Protein AF-A0AAC8QEY5-F1 (afdb_monomer_lite)

Foldseek 3Di:
DVVVVVCLVVLLCLLVVNDDPVSVVVLVVVCVPDVVSVVVSVVSNVVVVVVDDDDDDPVVVVVVVCVVVVVVVVVVVVVVVVVVVVVVVVVVVVVVVVVCVVCVVVVVVVPPDPDDDDDDDDDPPPDVVNVVVVVVVVVPDDVVCVVVVPDVVNVPPPPCVVPVVVVVVVVVVPPDPDD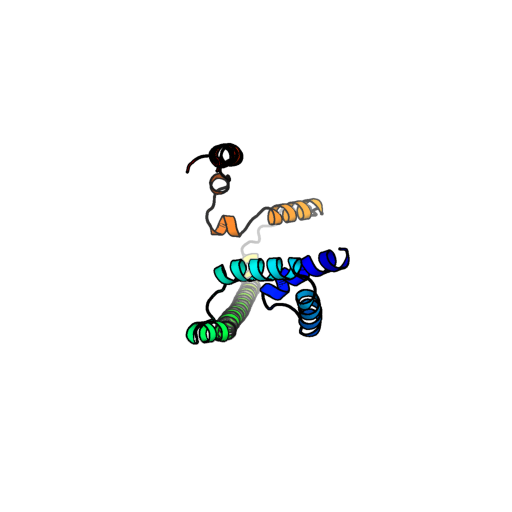DD

Secondary structure (DSSP, 8-state):
-HHHHHHHHHHHHHHTT-S-HHHHHHHHHHHHH-HHHHHHHHHHHHHHHHH-PPPPPHHHHHHHHHHHHHHHHHHHHHHHHHHHHHHHHHHHHHHHHHHHHHHHHHHHHH--PPPPPPPP-------HHHHHHHHHHHHH--HHHHHHT--GGGS-----TTTHHHHHHHHHHS-------

Structure (mmCIF, N/CA/C/O backbone):
data_AF-A0AAC8QEY5-F1
#
_entry.id   AF-A0AAC8QEY5-F1
#
loop_
_atom_site.group_PDB
_atom_site.id
_atom_site.type_symbol
_atom_site.label_atom_id
_atom_site.label_alt_id
_atom_site.label_comp_id
_atom_site.label_asym_id
_atom_site.label_entity_id
_atom_site.label_seq_id
_atom_site.pdbx_PDB_ins_code
_atom_site.Cartn_x
_atom_site.Cartn_y
_atom_site.Cartn_z
_atom_site.occupancy
_atom_site.B_iso_or_equiv
_atom_site.auth_seq_id
_atom_site.auth_comp_id
_atom_site.auth_asym_id
_atom_site.auth_atom_id
_atom_site.pdbx_PDB_model_num
ATOM 1 N N . MET A 1 1 ? -2.399 -1.288 37.165 1.00 58.66 1 MET A N 1
ATOM 2 C CA . MET A 1 1 ? -1.729 -0.052 36.709 1.00 58.66 1 MET A CA 1
ATOM 3 C C . MET A 1 1 ? -0.609 -0.374 35.730 1.00 58.66 1 MET A C 1
ATOM 5 O O . MET A 1 1 ? -0.828 -0.088 34.571 1.00 58.66 1 MET A O 1
ATOM 9 N N . ALA A 1 2 ? 0.486 -1.056 36.108 1.00 65.94 2 ALA A N 1
ATOM 10 C CA . ALA A 1 2 ? 1.535 -1.445 35.138 1.00 65.94 2 ALA A CA 1
ATOM 11 C C . ALA A 1 2 ? 0.989 -2.251 33.937 1.00 65.94 2 ALA A C 1
ATOM 13 O O . ALA A 1 2 ? 1.189 -1.871 32.796 1.00 65.94 2 ALA A O 1
ATOM 14 N N . ALA A 1 3 ? 0.149 -3.260 34.203 1.00 68.19 3 ALA A N 1
ATOM 15 C CA . ALA A 1 3 ? -0.496 -4.053 33.152 1.00 68.19 3 ALA A CA 1
ATOM 16 C C . ALA A 1 3 ? -1.476 -3.275 32.245 1.00 68.19 3 ALA A C 1
ATOM 18 O O . ALA A 1 3 ? -1.908 -3.819 31.240 1.00 68.19 3 ALA A O 1
ATOM 19 N N . CYS A 1 4 ? -1.885 -2.052 32.600 1.00 84.12 4 CYS A N 1
ATOM 20 C CA . CYS A 1 4 ? -2.701 -1.216 31.708 1.00 84.12 4 CYS A CA 1
ATOM 21 C C . CYS A 1 4 ? -1.813 -0.416 30.751 1.00 84.12 4 CYS A C 1
ATOM 23 O O . CYS A 1 4 ? -2.165 -0.258 29.593 1.00 84.12 4 CYS A O 1
ATOM 25 N N . GLN A 1 5 ? -0.638 0.008 31.220 1.00 81.25 5 GLN A N 1
ATOM 26 C CA . GLN A 1 5 ? 0.331 0.755 30.423 1.00 81.25 5 GLN A CA 1
ATOM 27 C C . GLN A 1 5 ? 0.915 -0.106 29.295 1.00 81.25 5 GLN A C 1
ATOM 29 O O . GLN A 1 5 ? 1.021 0.350 28.165 1.00 81.25 5 GLN A O 1
ATOM 34 N N . ASP A 1 6 ? 1.174 -1.388 29.570 1.00 81.69 6 ASP A N 1
ATOM 35 C CA . ASP A 1 6 ? 1.643 -2.342 28.554 1.00 81.69 6 ASP A CA 1
ATOM 36 C C . ASP A 1 6 ? 0.599 -2.617 27.448 1.00 81.69 6 ASP A C 1
ATOM 38 O O . ASP A 1 6 ? 0.945 -3.135 26.389 1.00 81.69 6 ASP A O 1
ATOM 42 N N . ASN A 1 7 ? -0.684 -2.310 27.687 1.00 86.56 7 ASN A N 1
ATOM 43 C CA . ASN A 1 7 ? -1.753 -2.537 26.714 1.00 86.56 7 ASN A CA 1
ATOM 44 C C . ASN A 1 7 ? -2.061 -1.306 25.856 1.00 86.56 7 ASN A C 1
ATOM 46 O O . ASN A 1 7 ? -2.682 -1.481 24.817 1.00 86.56 7 ASN A O 1
ATOM 50 N N . GLU A 1 8 ? -1.635 -0.100 26.233 1.00 84.31 8 GLU A N 1
ATOM 51 C CA . GLU A 1 8 ? -2.010 1.151 25.552 1.00 84.31 8 GLU A CA 1
ATOM 52 C C . GLU A 1 8 ? -1.676 1.128 24.048 1.00 84.31 8 GLU A C 1
ATOM 54 O O . GLU A 1 8 ? -2.535 1.404 23.210 1.00 84.31 8 GLU A O 1
ATOM 59 N N . GLU A 1 9 ? -0.469 0.677 23.690 1.00 88.69 9 GLU A N 1
ATOM 60 C CA . GLU A 1 9 ? -0.055 0.496 22.291 1.00 88.69 9 GLU A CA 1
ATOM 61 C C . GLU A 1 9 ? -0.911 -0.564 21.571 1.00 88.69 9 GLU A C 1
ATOM 63 O O . GLU A 1 9 ? -1.350 -0.375 20.431 1.00 88.69 9 GLU A O 1
ATOM 68 N N . LEU A 1 10 ? -1.222 -1.662 22.265 1.00 95.12 10 LEU A N 1
ATOM 69 C CA . LEU A 1 10 ? -2.018 -2.762 21.724 1.00 95.12 10 LEU A CA 1
ATOM 70 C C . LEU A 1 10 ? -3.498 -2.394 21.556 1.00 95.12 10 LEU A C 1
ATOM 72 O O . LEU A 1 10 ? -4.157 -2.977 20.700 1.00 95.12 10 LEU A O 1
ATOM 76 N N . LEU A 1 11 ? -4.040 -1.442 22.322 1.00 95.56 11 LEU A N 1
ATOM 77 C CA . LEU A 1 11 ? -5.442 -1.019 22.210 1.00 95.56 11 LEU A CA 1
ATOM 78 C C . LEU A 1 11 ? -5.724 -0.322 20.877 1.00 95.56 11 LEU A C 1
ATOM 80 O O . LEU A 1 11 ? -6.775 -0.557 20.280 1.00 95.56 11 LEU A O 1
ATOM 84 N N . THR A 1 12 ? -4.791 0.491 20.380 1.00 93.94 12 THR A N 1
ATOM 85 C CA . THR A 1 12 ? -4.925 1.142 19.066 1.00 93.94 12 THR A CA 1
ATOM 86 C C . THR A 1 12 ? -4.860 0.112 17.939 1.00 93.94 12 THR A C 1
ATOM 88 O O . THR A 1 12 ? -5.690 0.129 17.030 1.00 93.94 12 THR A O 1
ATOM 91 N N . LEU A 1 13 ? -3.932 -0.847 18.025 1.00 95.44 13 LEU A N 1
ATOM 92 C CA . LEU A 1 13 ? -3.831 -1.952 17.064 1.00 95.44 13 LEU A CA 1
ATOM 93 C C . LEU A 1 13 ? -5.050 -2.882 17.118 1.00 95.44 13 LEU A C 1
ATOM 95 O O . LEU A 1 13 ? -5.532 -3.333 16.078 1.00 95.44 13 LEU A O 1
ATOM 99 N N . PHE A 1 14 ? -5.581 -3.140 18.314 1.00 96.38 14 PHE A N 1
ATOM 100 C CA . PHE A 1 14 ? -6.811 -3.900 18.518 1.00 96.38 14 PHE A CA 1
ATOM 101 C C . PHE A 1 14 ? -8.000 -3.203 17.853 1.00 96.38 14 PHE A C 1
ATOM 103 O O . PHE A 1 14 ? -8.751 -3.839 17.116 1.00 96.38 14 PHE A O 1
ATOM 110 N N . ALA A 1 15 ? -8.142 -1.891 18.058 1.00 95.25 15 ALA A N 1
ATOM 111 C CA . ALA A 1 15 ? -9.188 -1.090 17.432 1.00 95.25 15 ALA A CA 1
ATOM 112 C C . ALA A 1 15 ? -9.068 -1.053 15.898 1.00 95.25 15 ALA A C 1
ATOM 114 O O . ALA A 1 15 ? -10.083 -1.080 15.205 1.00 95.25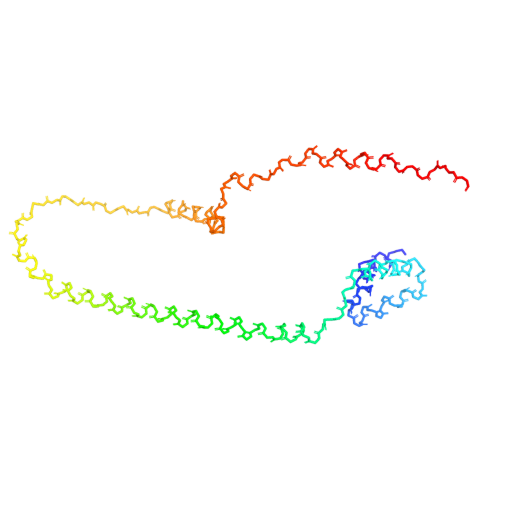 15 ALA A O 1
ATOM 115 N N . ALA A 1 16 ? -7.843 -1.069 15.365 1.00 93.62 16 ALA A N 1
ATOM 116 C CA . ALA A 1 16 ? -7.574 -1.169 13.930 1.00 93.62 16 ALA A CA 1
ATOM 117 C C . ALA A 1 16 ? -7.765 -2.587 13.350 1.00 93.62 16 ALA A C 1
ATOM 119 O O . ALA A 1 16 ? -7.663 -2.764 12.136 1.00 93.62 16 ALA A O 1
ATOM 120 N N . GLY A 1 17 ? -8.004 -3.608 14.184 1.00 94.06 17 GLY A N 1
ATOM 121 C CA . GLY A 1 17 ? -8.059 -5.009 13.751 1.00 94.06 17 GLY A CA 1
ATOM 122 C C . GLY A 1 17 ? -6.719 -5.535 13.222 1.00 94.06 17 GLY A C 1
ATOM 123 O O . GLY A 1 17 ? -6.702 -6.415 12.363 1.00 94.06 17 GLY A O 1
ATOM 124 N N . ALA A 1 18 ? -5.606 -4.972 13.699 1.00 95.00 18 ALA A N 1
ATOM 125 C CA . ALA A 1 18 ? -4.254 -5.200 13.188 1.00 95.00 18 ALA A CA 1
ATOM 126 C C . ALA A 1 18 ? -3.374 -6.071 14.107 1.00 95.00 18 ALA A C 1
ATOM 128 O O . ALA A 1 18 ? -2.181 -6.210 13.848 1.00 95.00 18 ALA A O 1
ATOM 129 N N . LEU A 1 19 ? -3.941 -6.645 15.173 1.00 96.62 19 LEU A N 1
ATOM 130 C CA . LEU A 1 19 ? -3.218 -7.544 16.077 1.00 96.62 19 LEU A CA 1
ATOM 131 C C . LEU A 1 19 ? -3.117 -8.967 15.530 1.00 96.62 19 LEU A C 1
ATOM 133 O O . LEU A 1 19 ? -4.020 -9.465 14.852 1.00 96.62 19 LEU A O 1
ATOM 137 N N . GLU A 1 20 ? -2.046 -9.661 15.911 1.00 96.69 20 GLU A N 1
ATOM 138 C CA . GLU A 1 20 ? -1.961 -11.101 15.707 1.00 96.69 20 GLU A CA 1
ATOM 139 C C . GLU A 1 20 ? -2.980 -11.843 16.596 1.00 96.69 20 GLU A C 1
ATOM 141 O O . GLU A 1 20 ? -3.330 -11.366 17.681 1.00 96.69 20 GLU A O 1
ATOM 146 N N . PRO A 1 21 ? -3.438 -13.052 16.210 1.00 96.81 21 PRO A N 1
ATOM 147 C CA . PRO A 1 21 ? -4.476 -13.771 16.956 1.00 96.81 21 PRO A CA 1
ATOM 148 C C . PRO A 1 21 ? -4.148 -14.011 18.441 1.00 96.81 21 PRO A C 1
ATOM 150 O O . PRO A 1 21 ? -5.047 -14.023 19.286 1.00 96.81 21 PRO A O 1
ATOM 153 N N . GLU A 1 22 ? -2.867 -14.205 18.773 1.00 96.06 22 GLU A N 1
ATOM 154 C CA . GLU A 1 22 ? -2.399 -14.411 20.151 1.00 96.06 22 GLU A CA 1
ATOM 155 C C . GLU A 1 22 ? -2.430 -13.118 20.980 1.00 96.06 22 GLU A C 1
ATOM 157 O O . GLU A 1 22 ? -2.793 -13.130 22.158 1.00 96.06 22 GLU A O 1
ATOM 162 N N . GLU A 1 23 ? -2.076 -11.984 20.378 1.00 95.69 23 GLU A N 1
ATOM 163 C CA . GLU A 1 23 ? -2.163 -10.658 20.996 1.00 95.69 23 GLU A CA 1
ATOM 164 C C . GLU A 1 23 ? -3.611 -10.244 21.204 1.00 95.69 23 GLU A C 1
ATOM 166 O O . GLU A 1 23 ? -3.983 -9.830 22.301 1.00 95.69 23 GLU A O 1
ATOM 171 N N . GLU A 1 24 ? -4.454 -10.451 20.196 1.00 96.88 24 GLU A N 1
ATOM 172 C CA . GLU A 1 24 ? -5.873 -10.127 20.265 1.00 96.88 24 GLU A CA 1
ATOM 173 C C . GLU A 1 24 ? -6.572 -10.900 21.396 1.00 96.88 24 GLU A C 1
ATOM 175 O O . GLU A 1 24 ? -7.397 -10.349 22.127 1.00 96.88 24 GLU A O 1
ATOM 180 N N . ALA A 1 25 ? -6.213 -12.174 21.599 1.00 96.31 25 ALA A N 1
ATOM 181 C CA . ALA A 1 25 ? -6.716 -12.970 22.716 1.00 96.31 25 ALA A CA 1
ATOM 182 C C . ALA A 1 25 ? -6.278 -12.418 24.083 1.00 96.31 25 ALA A C 1
ATOM 184 O O . ALA A 1 25 ? -7.092 -12.376 25.010 1.00 96.31 25 ALA A O 1
ATOM 185 N N . ARG A 1 26 ? -5.022 -11.966 24.208 1.00 94.06 26 ARG A N 1
ATOM 186 C CA . ARG A 1 26 ? -4.498 -11.348 25.439 1.00 94.06 26 ARG A CA 1
ATOM 187 C C . ARG A 1 26 ? -5.202 -10.028 25.748 1.00 94.06 26 ARG A C 1
ATOM 189 O O . ARG A 1 26 ? -5.636 -9.835 26.883 1.00 94.06 26 ARG A O 1
ATOM 196 N N . VAL A 1 27 ? -5.373 -9.166 24.746 1.00 96.12 27 VAL A N 1
ATOM 197 C CA . VAL A 1 27 ? -6.079 -7.887 24.894 1.00 96.12 27 VAL A CA 1
ATOM 198 C C . VAL A 1 27 ? -7.543 -8.122 25.259 1.00 96.12 27 VAL A C 1
ATOM 200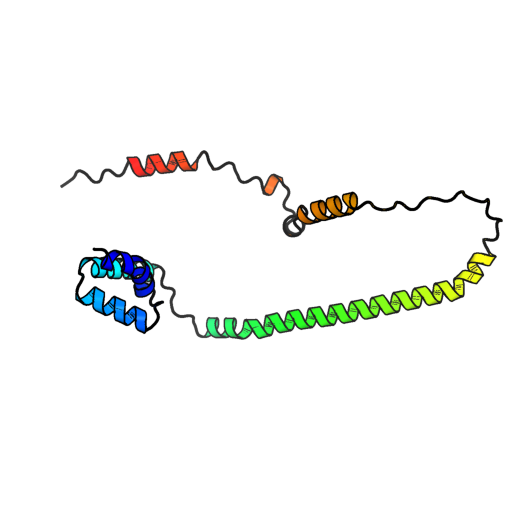 O O . VAL A 1 27 ? -8.008 -7.553 26.243 1.00 96.12 27 VAL A O 1
ATOM 203 N N . ARG A 1 28 ? -8.258 -9.032 24.579 1.00 96.44 28 ARG A N 1
ATOM 204 C CA . ARG A 1 28 ? -9.653 -9.369 24.934 1.00 96.44 28 ARG A CA 1
ATOM 205 C C . ARG A 1 28 ? -9.800 -9.812 26.390 1.00 96.44 28 ARG A C 1
ATOM 207 O O . ARG A 1 28 ? -10.669 -9.301 27.089 1.00 96.44 28 ARG A O 1
ATOM 214 N N . ALA A 1 29 ? -8.911 -10.680 26.874 1.00 95.31 29 ALA A N 1
ATOM 215 C CA . ALA A 1 29 ? -8.926 -11.101 28.274 1.00 95.31 29 ALA A CA 1
ATOM 216 C C . ALA A 1 29 ? -8.705 -9.927 29.251 1.00 95.31 29 ALA A C 1
ATOM 218 O O . ALA A 1 29 ? -9.277 -9.907 30.343 1.00 95.31 29 ALA A O 1
ATOM 219 N N . HIS A 1 30 ? -7.901 -8.928 28.871 1.00 95.12 30 HIS A N 1
ATOM 220 C CA . HIS A 1 30 ? -7.740 -7.709 29.663 1.00 95.12 30 HIS A CA 1
ATOM 221 C C . HIS A 1 30 ? -9.018 -6.856 29.657 1.00 95.12 30 HIS A C 1
ATOM 223 O O . HIS A 1 30 ? -9.485 -6.447 30.724 1.00 95.12 30 HIS A O 1
ATOM 229 N N . LEU A 1 31 ? -9.622 -6.644 28.484 1.00 96.25 31 LEU A N 1
ATOM 230 C CA . LEU A 1 31 ? -10.849 -5.856 28.304 1.00 96.25 31 LEU A CA 1
ATOM 231 C C . LEU A 1 31 ? -12.050 -6.424 29.078 1.00 96.25 31 LEU A C 1
ATOM 233 O O . LEU A 1 31 ? -12.910 -5.660 29.530 1.00 96.25 31 LEU A O 1
ATOM 237 N N . ASP A 1 32 ? -12.087 -7.738 29.308 1.00 96.69 32 ASP A N 1
ATOM 238 C CA . ASP A 1 32 ? -13.103 -8.386 30.145 1.00 96.69 32 ASP A CA 1
ATOM 239 C C . ASP A 1 32 ? -13.036 -7.925 31.612 1.00 96.69 32 ASP A C 1
ATOM 241 O O . ASP A 1 32 ? -14.059 -7.869 32.299 1.00 96.69 32 ASP A O 1
ATOM 245 N N . THR A 1 33 ? -11.848 -7.537 32.089 1.00 95.44 33 THR A N 1
ATOM 246 C CA . THR A 1 33 ? -11.589 -7.211 33.504 1.00 95.44 33 THR A CA 1
ATOM 247 C C . THR A 1 33 ? -11.319 -5.729 33.779 1.00 95.44 33 THR A C 1
ATOM 249 O O . THR A 1 33 ? -11.445 -5.301 34.928 1.00 95.44 33 THR A O 1
ATOM 252 N N . CYS A 1 34 ? -10.988 -4.930 32.760 1.00 95.94 34 CYS A N 1
ATOM 253 C CA . CYS A 1 34 ? -10.619 -3.522 32.911 1.00 95.94 34 CYS A CA 1
ATOM 254 C C . CYS A 1 34 ? -11.586 -2.589 32.164 1.00 95.94 34 CYS A C 1
ATOM 256 O O . CYS A 1 34 ? -11.605 -2.546 30.936 1.00 95.94 34 CYS A O 1
ATOM 258 N N . ALA A 1 35 ? -12.371 -1.806 32.912 1.00 95.50 35 ALA A N 1
ATOM 259 C CA . ALA A 1 35 ? -13.342 -0.869 32.340 1.00 95.50 35 ALA A CA 1
ATOM 260 C C . ALA A 1 35 ? -12.687 0.334 31.636 1.00 95.50 35 ALA A C 1
ATOM 262 O O . ALA A 1 35 ? -13.217 0.808 30.638 1.00 95.50 35 ALA A O 1
ATOM 263 N N . THR A 1 36 ? -11.536 0.807 32.126 1.00 94.19 36 THR A N 1
ATOM 264 C CA . THR A 1 36 ? -10.811 1.942 31.530 1.00 94.19 36 THR A CA 1
ATOM 265 C C . THR A 1 36 ? -10.307 1.601 30.132 1.00 94.19 36 THR A C 1
ATOM 267 O O . THR A 1 36 ? -10.668 2.275 29.175 1.00 94.19 36 THR A O 1
ATOM 270 N N . CYS A 1 37 ? -9.587 0.485 29.991 1.00 96.06 37 CYS A N 1
ATOM 271 C CA . CYS A 1 37 ? -9.088 0.038 28.689 1.00 96.06 37 CYS A CA 1
ATOM 272 C C . CYS A 1 37 ? -10.221 -0.321 27.715 1.00 96.06 37 CYS A C 1
ATOM 274 O O . CYS A 1 37 ? -10.047 -0.228 26.505 1.00 96.06 37 CYS A O 1
ATOM 276 N N . ARG A 1 38 ? -11.399 -0.709 28.225 1.00 96.19 38 ARG A N 1
ATOM 277 C CA . ARG A 1 38 ? -12.596 -0.907 27.397 1.00 96.19 38 ARG A CA 1
ATOM 278 C C . ARG A 1 38 ? -13.102 0.405 26.806 1.00 96.19 38 ARG A C 1
ATOM 280 O O . ARG A 1 38 ? -13.330 0.456 25.605 1.00 96.19 38 ARG A O 1
ATOM 287 N N . ALA A 1 39 ? -13.217 1.450 27.623 1.00 96.06 39 ALA A N 1
ATOM 288 C CA . ALA A 1 39 ? -13.615 2.773 27.149 1.00 96.06 39 ALA A CA 1
ATOM 289 C C . ALA A 1 39 ? -12.606 3.345 26.135 1.00 96.06 39 ALA A C 1
ATOM 291 O O . ALA A 1 39 ? -13.006 3.915 25.126 1.00 96.06 39 ALA A O 1
ATOM 292 N N . GLU A 1 40 ? -11.305 3.141 26.361 1.00 95.25 40 GLU A N 1
ATOM 293 C CA . GLU A 1 40 ? -10.249 3.539 25.418 1.00 95.25 40 GLU A CA 1
ATOM 294 C C . GLU A 1 40 ? -10.336 2.772 24.091 1.00 95.25 40 GLU A C 1
ATOM 296 O O . GLU A 1 40 ? -10.269 3.377 23.023 1.00 95.25 40 GLU A O 1
ATOM 301 N N . ALA A 1 41 ? -10.536 1.450 24.134 1.00 96.62 41 ALA A N 1
ATOM 302 C CA . ALA A 1 41 ? -10.715 0.644 22.929 1.00 96.62 41 ALA A CA 1
ATOM 303 C C . ALA A 1 41 ? -11.951 1.079 22.125 1.00 96.62 41 ALA A C 1
ATOM 305 O O . ALA A 1 41 ? -11.877 1.167 20.901 1.00 96.62 41 ALA A O 1
ATOM 306 N N . GLU A 1 42 ? -13.066 1.369 22.800 1.00 96.69 42 GLU A N 1
ATOM 307 C CA . GLU A 1 42 ? -14.295 1.875 22.175 1.00 96.69 42 GLU A CA 1
ATOM 308 C C . GLU A 1 42 ? -14.071 3.251 21.524 1.00 96.69 42 GLU A C 1
ATOM 310 O O . GLU A 1 42 ? -14.438 3.437 20.365 1.00 96.69 42 GLU A O 1
ATOM 315 N N . ALA A 1 43 ? -13.394 4.178 22.211 1.00 96.19 43 ALA A N 1
ATOM 316 C CA . ALA A 1 43 ? -13.055 5.494 21.663 1.00 96.19 43 ALA A CA 1
ATOM 317 C C . ALA A 1 43 ? -12.133 5.390 20.434 1.00 96.19 43 ALA A C 1
ATOM 319 O O . ALA A 1 43 ? -12.365 6.039 19.413 1.00 96.19 43 ALA A O 1
ATOM 320 N N . ASN A 1 44 ? -11.119 4.522 20.491 1.00 95.81 44 ASN A N 1
ATOM 321 C CA . ASN A 1 44 ? -10.237 4.268 19.354 1.00 95.81 44 ASN A CA 1
ATOM 322 C C . ASN A 1 44 ? -10.999 3.653 18.170 1.00 95.81 44 ASN A C 1
ATOM 324 O O . ASN A 1 44 ? -10.768 4.042 17.026 1.00 95.81 44 ASN A O 1
ATOM 328 N N . GLN A 1 45 ? -11.922 2.718 18.418 1.00 95.94 45 GLN A N 1
ATOM 329 C CA . GLN A 1 45 ? -12.765 2.129 17.371 1.00 95.94 45 GLN A CA 1
ATOM 330 C C . GLN A 1 45 ? -13.686 3.163 16.724 1.00 95.94 45 GLN A C 1
ATOM 332 O O . GLN A 1 45 ? -13.872 3.127 15.508 1.00 95.94 45 GLN A O 1
ATOM 337 N N . GLU A 1 46 ? -14.239 4.092 17.504 1.00 95.69 46 GLU A N 1
ATOM 338 C CA . GLU A 1 46 ? -15.057 5.186 16.983 1.00 95.69 46 GLU A CA 1
ATOM 339 C C . GLU A 1 46 ? -14.241 6.075 16.038 1.00 95.69 46 GLU A C 1
ATOM 341 O O . GLU A 1 46 ? -14.624 6.255 14.881 1.00 95.69 46 GLU A O 1
ATOM 346 N N . VAL A 1 47 ? -13.078 6.557 16.486 1.00 95.38 47 VAL A N 1
ATOM 347 C CA . VAL A 1 47 ? -12.205 7.434 15.687 1.00 95.38 47 VAL A CA 1
ATOM 348 C C . VAL A 1 47 ? -11.711 6.730 14.423 1.00 95.38 47 VAL A C 1
ATOM 350 O O . VAL A 1 47 ? -11.801 7.287 13.328 1.00 95.38 47 VAL A O 1
ATOM 353 N N . LEU A 1 48 ? -11.228 5.491 14.535 1.00 94.00 48 LEU A N 1
ATOM 354 C CA . LEU A 1 48 ? -10.768 4.720 13.376 1.00 94.00 48 LEU A CA 1
ATOM 355 C C . LEU A 1 48 ? -11.919 4.366 12.428 1.00 94.00 48 LEU A C 1
ATOM 357 O O . LEU A 1 48 ? -11.719 4.318 11.215 1.00 94.00 48 LEU A O 1
ATOM 361 N N . GLY A 1 49 ? -13.131 4.188 12.954 1.00 91.56 49 GLY A N 1
ATOM 362 C CA . GLY A 1 49 ? -14.347 4.002 12.169 1.00 91.56 49 GLY A CA 1
ATOM 363 C C . GLY A 1 49 ? -14.664 5.193 11.262 1.00 91.56 49 GLY A C 1
ATOM 364 O O . GLY A 1 49 ? -15.172 4.990 10.160 1.00 91.56 49 GLY A O 1
ATOM 365 N N . LEU A 1 50 ? -14.303 6.418 11.663 1.00 93.44 50 LEU A N 1
ATOM 366 C CA . LEU A 1 50 ? -14.448 7.617 10.824 1.00 93.44 50 LEU A CA 1
ATOM 367 C C . LEU A 1 50 ? -13.469 7.629 9.640 1.00 93.44 50 LEU A C 1
ATOM 369 O O . LEU A 1 50 ? -13.791 8.172 8.584 1.00 93.44 50 LEU A O 1
ATOM 373 N N . ALA A 1 51 ? -12.290 7.024 9.804 1.00 91.69 51 ALA A N 1
ATOM 374 C CA . ALA A 1 51 ? -11.272 6.894 8.759 1.00 91.69 51 ALA A CA 1
ATOM 375 C C . ALA A 1 51 ? -11.396 5.589 7.950 1.00 91.69 51 ALA A C 1
ATOM 377 O O . ALA A 1 51 ? -10.633 5.370 7.004 1.00 91.69 51 ALA A O 1
ATOM 378 N N . ALA A 1 52 ? -12.338 4.711 8.308 1.00 88.31 52 ALA A N 1
ATOM 379 C CA . ALA A 1 52 ? -12.500 3.419 7.666 1.00 88.31 52 ALA A CA 1
ATOM 380 C C . ALA A 1 52 ? -12.947 3.595 6.210 1.00 88.31 52 ALA A C 1
ATOM 382 O O . ALA A 1 52 ? -14.077 3.987 5.908 1.00 88.31 52 ALA A O 1
ATOM 383 N N . LEU A 1 53 ? -12.046 3.268 5.285 1.00 87.69 53 LEU A N 1
ATOM 384 C CA . LEU A 1 53 ? -12.380 3.212 3.871 1.00 87.69 53 LEU A CA 1
ATOM 385 C C . LEU A 1 53 ? -13.299 2.012 3.604 1.00 87.69 53 LEU A C 1
ATOM 387 O O . LEU A 1 53 ? -13.096 0.935 4.178 1.00 87.69 53 LEU A O 1
ATOM 391 N N . PRO A 1 54 ? -14.293 2.151 2.708 1.00 88.50 54 PRO A N 1
ATOM 392 C CA . PRO A 1 54 ? -15.071 1.006 2.270 1.00 88.50 54 PRO A CA 1
ATOM 393 C C . PRO A 1 54 ? -14.145 -0.042 1.632 1.00 88.50 54 PRO A C 1
ATOM 395 O O . PRO A 1 54 ? -13.115 0.312 1.047 1.00 88.50 54 PRO A O 1
ATOM 398 N N . PRO A 1 55 ? -14.503 -1.338 1.700 1.00 89.56 55 PRO A N 1
ATOM 399 C CA . PRO A 1 55 ? -13.720 -2.374 1.046 1.00 89.56 55 PRO A CA 1
ATOM 400 C C . PRO A 1 55 ? -13.584 -2.058 -0.452 1.00 89.56 55 PRO A C 1
ATOM 402 O O . PRO A 1 55 ? -14.559 -1.614 -1.072 1.00 89.56 55 PRO A O 1
ATOM 405 N N . PRO A 1 56 ? -12.403 -2.296 -1.053 1.00 93.62 56 PRO A N 1
ATOM 406 C CA . PRO A 1 56 ? -12.150 -1.914 -2.433 1.00 93.62 56 PRO A CA 1
ATOM 407 C C . PRO A 1 56 ? -13.130 -2.621 -3.366 1.00 93.62 56 PRO A C 1
ATOM 409 O O . PRO A 1 56 ? -13.386 -3.824 -3.248 1.00 93.62 56 PRO A O 1
ATOM 412 N N . SER A 1 57 ? -13.658 -1.884 -4.335 1.00 96.25 57 SER A N 1
ATOM 413 C CA . SER A 1 57 ? -14.560 -2.418 -5.348 1.00 96.25 57 SER A CA 1
ATOM 414 C C . SER A 1 57 ? -13.869 -3.475 -6.217 1.00 96.25 57 SER A C 1
ATOM 416 O O . SER A 1 57 ? -12.651 -3.474 -6.402 1.00 96.25 57 SER A O 1
ATOM 418 N N . VAL A 1 58 ? -14.656 -4.355 -6.846 1.00 96.56 58 VAL A N 1
ATOM 419 C CA . VAL A 1 58 ? -14.137 -5.374 -7.785 1.00 96.56 58 VAL A CA 1
ATOM 420 C C . VAL A 1 58 ? -13.312 -4.734 -8.912 1.00 96.56 58 VAL A C 1
ATOM 422 O O . VAL A 1 58 ? -12.324 -5.305 -9.373 1.00 96.56 58 VAL A O 1
ATOM 425 N N . LYS A 1 59 ? -13.688 -3.521 -9.337 1.00 96.19 59 LYS A N 1
ATOM 426 C CA . LYS A 1 59 ? -12.959 -2.757 -10.354 1.00 96.19 59 LYS A CA 1
ATOM 427 C C . LYS A 1 59 ? -11.588 -2.306 -9.847 1.00 96.19 59 LYS A C 1
ATOM 429 O O . LYS A 1 59 ? -10.607 -2.483 -10.563 1.00 96.19 59 LYS A O 1
ATOM 434 N N . GLU A 1 60 ? -11.503 -1.748 -8.642 1.00 96.31 60 GLU A N 1
ATOM 435 C CA . GLU A 1 60 ? -10.230 -1.325 -8.038 1.00 96.31 60 GLU A CA 1
ATOM 436 C C . GLU A 1 60 ? -9.301 -2.511 -7.813 1.00 96.31 60 GLU A C 1
ATOM 438 O O . GLU A 1 60 ? -8.140 -2.457 -8.211 1.00 96.31 60 GLU A O 1
ATOM 443 N N . GLN A 1 61 ? -9.828 -3.622 -7.300 1.00 96.44 61 GLN A N 1
ATOM 444 C CA . GLN A 1 61 ? -9.062 -4.858 -7.146 1.00 96.44 61 GLN A CA 1
ATOM 445 C C . GLN A 1 61 ? -8.497 -5.344 -8.489 1.00 96.44 61 GLN A C 1
ATOM 447 O O . GLN A 1 61 ? -7.321 -5.699 -8.578 1.00 96.44 61 GLN A O 1
ATOM 452 N N . ALA A 1 62 ? -9.296 -5.305 -9.562 1.00 95.31 62 ALA A N 1
ATOM 453 C CA . ALA A 1 62 ? -8.839 -5.670 -10.901 1.00 95.31 62 ALA A CA 1
ATOM 454 C C . ALA A 1 62 ? -7.762 -4.712 -11.445 1.00 95.31 62 ALA A C 1
ATOM 456 O O . ALA A 1 62 ? -6.819 -5.166 -12.096 1.00 95.31 62 ALA A O 1
ATOM 457 N N . MET A 1 63 ? -7.869 -3.406 -11.172 1.00 94.31 63 MET A N 1
ATOM 458 C CA . MET A 1 63 ? -6.840 -2.428 -11.547 1.00 94.31 63 MET A CA 1
ATOM 459 C C . MET A 1 63 ? -5.531 -2.680 -10.798 1.00 94.31 63 MET A C 1
ATOM 461 O O . MET A 1 63 ? -4.475 -2.744 -11.427 1.00 94.31 63 MET A O 1
ATOM 465 N N . VAL A 1 64 ? -5.598 -2.894 -9.481 1.00 94.56 64 VAL A N 1
ATOM 466 C CA . VAL A 1 64 ? -4.418 -3.177 -8.655 1.00 94.56 64 VAL A CA 1
ATOM 467 C C . VAL A 1 64 ? -3.746 -4.476 -9.103 1.00 94.56 64 VAL A C 1
ATOM 469 O O . VAL A 1 64 ? -2.535 -4.509 -9.315 1.00 94.56 64 VAL A O 1
ATOM 472 N N . ALA A 1 65 ? -4.524 -5.527 -9.372 1.00 93.75 65 ALA A N 1
ATOM 473 C CA . ALA A 1 65 ? -4.007 -6.793 -9.892 1.00 93.75 65 ALA A CA 1
ATOM 474 C C . ALA A 1 65 ? -3.382 -6.673 -11.299 1.00 93.75 65 ALA A C 1
ATOM 476 O O . ALA A 1 65 ? -2.550 -7.498 -11.686 1.00 93.75 65 ALA A O 1
ATOM 477 N N . ALA A 1 66 ? -3.766 -5.659 -12.082 1.00 93.00 66 ALA A N 1
ATOM 478 C CA . ALA A 1 66 ? -3.214 -5.410 -13.410 1.00 93.00 66 ALA A CA 1
ATOM 479 C C . ALA A 1 66 ? -1.893 -4.616 -13.390 1.00 93.00 66 ALA A C 1
ATOM 481 O O . ALA A 1 66 ? -1.126 -4.733 -14.353 1.00 93.00 66 ALA A O 1
ATOM 482 N N . LEU A 1 67 ? -1.592 -3.871 -12.315 1.00 92.25 67 LEU A N 1
ATOM 483 C CA . LEU A 1 67 ? -0.385 -3.034 -12.186 1.00 92.25 67 LEU A CA 1
ATOM 484 C C . LEU A 1 67 ? 0.917 -3.783 -12.509 1.00 92.25 67 LEU A C 1
ATOM 486 O O . LEU A 1 67 ? 1.680 -3.282 -13.334 1.00 92.25 67 LEU A O 1
ATOM 490 N N . PRO A 1 68 ? 1.193 -4.990 -11.971 1.00 91.00 68 PRO A N 1
ATOM 491 C CA . PRO A 1 68 ? 2.458 -5.669 -12.249 1.00 91.00 68 PRO A CA 1
ATOM 492 C C . PRO A 1 68 ? 2.644 -5.974 -13.737 1.00 91.00 68 PRO A C 1
ATOM 494 O O . PRO A 1 68 ? 3.752 -5.924 -14.262 1.00 91.00 68 PRO A O 1
ATOM 497 N N . ARG A 1 69 ? 1.557 -6.274 -14.459 1.00 86.31 69 ARG A N 1
ATOM 498 C CA . ARG A 1 69 ? 1.630 -6.595 -15.892 1.00 86.31 69 ARG A CA 1
ATOM 499 C C . ARG A 1 69 ? 1.945 -5.358 -16.725 1.00 86.31 69 ARG A C 1
ATOM 501 O O . ARG A 1 69 ? 2.700 -5.452 -17.695 1.00 86.31 69 ARG A O 1
ATOM 508 N N . THR A 1 70 ? 1.375 -4.212 -16.366 1.00 86.19 70 THR A N 1
ATOM 509 C CA . THR A 1 70 ? 1.586 -2.961 -17.099 1.00 86.19 70 THR A CA 1
ATOM 510 C C . THR A 1 70 ? 2.965 -2.375 -16.808 1.00 86.19 70 THR A C 1
ATOM 512 O O . THR A 1 70 ? 3.674 -2.028 -17.757 1.00 86.19 70 THR A O 1
ATOM 515 N N . THR A 1 71 ? 3.392 -2.353 -15.542 1.00 91.19 71 THR A N 1
ATOM 516 C CA . THR A 1 71 ? 4.693 -1.809 -15.121 1.00 91.19 71 THR A CA 1
ATOM 517 C C . THR A 1 71 ? 5.854 -2.666 -15.616 1.00 91.19 71 THR A C 1
ATOM 519 O O . THR A 1 71 ? 6.740 -2.155 -16.304 1.00 91.19 71 THR A O 1
ATOM 522 N N . VAL A 1 72 ? 5.821 -3.985 -15.389 1.00 90.81 72 VAL A N 1
ATOM 523 C CA . VAL A 1 72 ? 6.876 -4.901 -15.859 1.00 90.81 72 VAL A CA 1
ATOM 524 C C . VAL A 1 72 ? 6.933 -4.921 -17.385 1.00 90.81 72 VAL A C 1
ATOM 526 O O . VAL A 1 72 ? 8.016 -4.955 -17.971 1.00 90.81 72 VAL A O 1
ATOM 529 N N . GLY A 1 73 ? 5.779 -4.853 -18.055 1.00 90.25 73 GLY A N 1
ATOM 530 C CA . GLY A 1 73 ? 5.712 -4.776 -19.511 1.00 90.25 73 GLY A CA 1
ATOM 531 C C . GLY A 1 73 ? 6.365 -3.508 -20.068 1.00 90.25 73 GLY A C 1
ATOM 532 O O . GLY A 1 73 ? 7.120 -3.587 -21.039 1.00 90.25 73 GLY A O 1
ATOM 533 N N . ALA A 1 74 ? 6.100 -2.348 -19.464 1.00 92.19 74 ALA A N 1
ATOM 534 C CA . ALA A 1 74 ? 6.716 -1.081 -19.856 1.00 92.19 74 ALA A CA 1
ATOM 535 C C . ALA A 1 74 ? 8.228 -1.085 -19.603 1.00 92.19 74 ALA A C 1
ATOM 537 O O . ALA A 1 74 ? 8.998 -0.785 -20.517 1.00 92.19 74 ALA A O 1
ATOM 538 N N . TRP A 1 75 ? 8.649 -1.523 -18.415 1.00 93.88 75 TRP A N 1
ATOM 539 C CA . TRP A 1 75 ? 10.057 -1.624 -18.042 1.00 93.88 75 TRP A CA 1
ATOM 540 C C . TRP A 1 75 ? 10.838 -2.548 -18.985 1.00 93.88 75 TRP A C 1
ATOM 542 O O . TRP A 1 75 ? 11.870 -2.165 -19.536 1.00 93.88 75 TRP A O 1
ATOM 552 N N . ARG A 1 76 ? 10.298 -3.736 -19.283 1.00 94.19 76 ARG A N 1
ATOM 553 C CA . ARG A 1 76 ? 10.928 -4.686 -20.210 1.00 94.19 76 ARG A CA 1
ATOM 554 C C . ARG A 1 76 ? 11.048 -4.115 -21.625 1.00 94.19 76 ARG A C 1
ATOM 556 O O . ARG A 1 76 ? 12.063 -4.332 -22.283 1.00 94.19 76 ARG A O 1
ATOM 563 N N . ARG A 1 77 ? 10.041 -3.376 -22.111 1.00 94.25 77 ARG A N 1
ATOM 564 C CA . ARG A 1 77 ? 10.116 -2.701 -23.421 1.00 94.25 77 ARG A CA 1
ATOM 565 C C . ARG A 1 77 ? 11.214 -1.642 -23.444 1.00 94.25 77 ARG A C 1
ATOM 567 O O . ARG A 1 77 ? 11.984 -1.620 -24.402 1.00 94.25 77 ARG A O 1
ATOM 574 N N . ALA A 1 78 ? 11.317 -0.819 -22.402 1.00 95.50 78 ALA A N 1
ATOM 575 C CA . ALA A 1 78 ? 12.376 0.181 -22.281 1.00 95.50 78 ALA A CA 1
ATOM 576 C C . ALA A 1 78 ? 13.767 -0.476 -22.285 1.00 95.50 78 ALA A C 1
ATOM 578 O O . ALA A 1 78 ? 14.640 -0.072 -23.052 1.00 95.50 78 ALA A O 1
ATOM 579 N N . GLN A 1 79 ? 13.937 -1.567 -21.533 1.00 94.94 79 GLN A N 1
ATOM 580 C CA . GLN A 1 79 ? 15.192 -2.315 -21.478 1.00 94.94 79 GLN A CA 1
ATOM 581 C C . GLN A 1 79 ? 15.594 -2.887 -22.849 1.00 94.94 79 GLN A C 1
ATOM 583 O O . GLN A 1 79 ? 16.746 -2.767 -23.269 1.00 94.94 79 GLN A O 1
ATOM 588 N N . VAL A 1 80 ? 14.642 -3.469 -23.589 1.00 96.62 80 VAL A N 1
ATOM 589 C CA . VAL A 1 80 ? 14.892 -3.989 -24.946 1.00 96.62 80 VAL A CA 1
ATOM 590 C C . VAL A 1 80 ? 15.252 -2.862 -25.916 1.00 96.62 80 VAL A C 1
ATOM 592 O O . VAL A 1 80 ? 16.177 -3.015 -26.715 1.00 96.62 80 VAL A O 1
ATOM 595 N N . GLN A 1 81 ? 14.564 -1.721 -25.844 1.00 96.69 81 GLN A N 1
ATOM 596 C CA . GLN A 1 81 ? 14.870 -0.561 -26.685 1.00 96.69 81 GLN A CA 1
ATOM 597 C C . GLN A 1 81 ? 16.257 0.010 -26.389 1.00 96.69 81 GLN A C 1
ATOM 599 O O . GLN A 1 81 ? 16.996 0.322 -27.322 1.00 96.69 81 GLN A O 1
ATOM 604 N N . GLN A 1 82 ? 16.646 0.105 -25.119 1.00 95.75 82 GLN A N 1
ATOM 605 C CA . GLN A 1 82 ? 17.971 0.576 -24.730 1.00 95.75 82 GLN A CA 1
ATOM 606 C C . GLN A 1 82 ? 19.065 -0.373 -25.225 1.00 95.75 82 GLN A C 1
ATOM 608 O O . GLN A 1 82 ? 20.035 0.075 -25.834 1.00 95.75 82 GLN A O 1
ATOM 613 N N . ALA A 1 83 ? 18.876 -1.687 -25.078 1.00 95.62 83 ALA A N 1
ATOM 614 C CA . ALA A 1 83 ? 19.803 -2.675 -25.626 1.00 95.62 83 ALA A CA 1
ATOM 615 C C . ALA A 1 83 ? 19.933 -2.563 -27.157 1.00 95.62 83 ALA A C 1
ATOM 617 O O . ALA A 1 83 ? 21.038 -2.655 -27.694 1.00 95.62 83 ALA A O 1
ATOM 618 N N . ALA A 1 84 ? 18.827 -2.328 -27.870 1.00 96.19 84 ALA A N 1
ATOM 619 C CA . ALA A 1 84 ? 18.851 -2.103 -29.314 1.00 96.19 84 ALA A CA 1
ATOM 620 C C . ALA A 1 84 ? 19.615 -0.820 -29.684 1.00 96.19 84 ALA A C 1
ATOM 622 O O . ALA A 1 84 ? 20.478 -0.869 -30.560 1.00 96.19 84 ALA A O 1
ATOM 623 N N . ARG A 1 85 ? 19.370 0.292 -28.975 1.00 96.50 85 ARG A N 1
ATOM 624 C CA . ARG A 1 85 ? 20.076 1.571 -29.172 1.00 96.50 85 ARG A CA 1
ATOM 625 C C . ARG A 1 85 ? 21.584 1.437 -28.962 1.00 96.50 85 ARG A C 1
ATOM 627 O O . ARG A 1 85 ? 22.357 1.925 -29.783 1.00 96.50 85 ARG A O 1
ATOM 634 N N . MET A 1 86 ? 22.007 0.721 -27.920 1.00 96.69 86 MET A N 1
ATOM 635 C CA . MET A 1 86 ? 23.428 0.474 -27.649 1.00 96.69 86 MET A CA 1
ATOM 636 C C . MET A 1 86 ? 24.089 -0.340 -28.767 1.00 96.69 86 MET A C 1
ATOM 638 O O . MET A 1 86 ? 25.208 -0.038 -29.175 1.00 96.69 86 MET A O 1
ATOM 642 N N . ARG A 1 87 ? 23.385 -1.333 -29.328 1.00 96.38 87 ARG A N 1
ATOM 643 C CA . ARG A 1 87 ? 23.884 -2.105 -30.478 1.00 96.38 87 ARG A CA 1
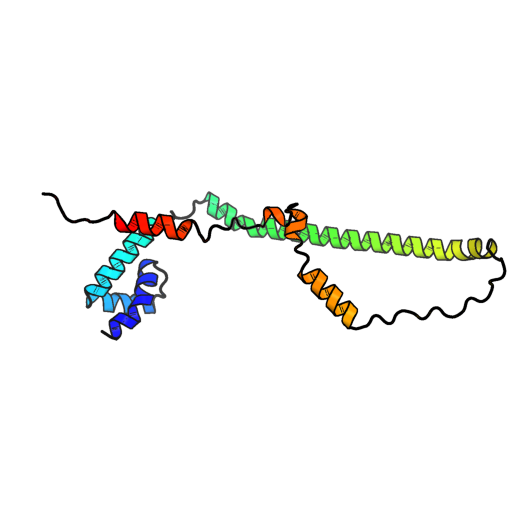ATOM 644 C C . ARG A 1 87 ? 24.003 -1.251 -31.736 1.00 96.38 87 ARG A C 1
ATOM 646 O O . ARG A 1 87 ? 25.012 -1.348 -32.428 1.00 96.38 87 ARG A O 1
ATOM 653 N N . THR A 1 88 ? 23.011 -0.410 -32.030 1.00 97.19 88 THR A N 1
ATOM 654 C CA . THR A 1 88 ? 23.068 0.482 -33.198 1.00 97.19 88 THR A CA 1
ATOM 655 C C . THR A 1 88 ? 24.166 1.530 -33.052 1.00 97.19 88 THR A C 1
ATOM 657 O O . THR A 1 88 ? 24.905 1.758 -34.003 1.00 97.19 88 THR A O 1
ATOM 660 N N . ALA A 1 89 ? 24.333 2.110 -31.859 1.00 96.88 89 ALA A N 1
ATOM 661 C CA . ALA A 1 89 ? 25.415 3.050 -31.578 1.00 96.88 89 ALA A CA 1
ATOM 662 C C . ALA A 1 89 ? 26.789 2.378 -31.731 1.00 96.88 89 ALA A C 1
ATOM 664 O O . ALA A 1 89 ? 27.659 2.908 -32.419 1.00 96.88 89 ALA A O 1
ATOM 665 N N . GLY A 1 90 ? 26.959 1.168 -31.185 1.00 96.56 90 GLY A N 1
ATOM 666 C CA . GLY A 1 90 ? 28.181 0.380 -31.353 1.00 96.56 90 GLY A CA 1
ATOM 667 C C . GLY A 1 90 ? 28.494 0.061 -32.819 1.00 96.56 90 GLY A C 1
ATOM 668 O O . GLY A 1 90 ? 29.640 0.192 -33.243 1.00 96.56 90 GLY A O 1
ATOM 669 N N . ALA A 1 91 ? 27.482 -0.288 -33.620 1.00 96.94 91 ALA A N 1
ATOM 670 C CA . ALA A 1 91 ? 27.653 -0.548 -35.050 1.00 96.94 91 ALA A CA 1
ATOM 671 C C . ALA A 1 91 ? 28.066 0.709 -35.835 1.00 96.94 91 ALA A C 1
ATOM 673 O O . ALA A 1 91 ? 28.949 0.632 -36.689 1.00 96.94 91 ALA A O 1
ATOM 674 N N . LEU A 1 92 ? 27.473 1.868 -35.529 1.00 97.69 92 LEU A N 1
ATOM 675 C CA . LEU A 1 92 ? 27.845 3.144 -36.148 1.00 97.69 92 LEU A CA 1
ATOM 676 C C . LEU A 1 92 ? 29.276 3.554 -35.787 1.00 97.69 92 LEU A C 1
ATOM 678 O O . LEU A 1 92 ? 30.031 3.953 -36.671 1.00 97.69 92 LEU A O 1
ATOM 682 N N . MET A 1 93 ? 29.677 3.394 -34.523 1.00 97.44 93 MET A N 1
ATOM 683 C CA . MET A 1 93 ? 31.049 3.664 -34.079 1.00 97.44 93 MET A CA 1
ATOM 684 C C . MET A 1 93 ? 32.060 2.740 -34.766 1.00 97.44 93 MET A C 1
ATOM 686 O O . MET A 1 93 ? 33.099 3.204 -35.234 1.00 97.44 93 MET A O 1
ATOM 690 N N . ALA A 1 94 ? 31.743 1.449 -34.901 1.00 97.00 94 ALA A N 1
ATOM 691 C CA . ALA A 1 94 ? 32.586 0.507 -35.633 1.00 97.00 94 ALA A CA 1
ATOM 692 C C . ALA A 1 94 ? 32.712 0.885 -37.119 1.00 97.00 94 ALA A C 1
ATOM 694 O O . ALA A 1 94 ? 33.816 0.887 -37.663 1.00 97.00 94 ALA A O 1
ATOM 695 N N . ALA A 1 95 ? 31.608 1.262 -37.772 1.00 97.19 95 ALA A N 1
ATOM 696 C CA . ALA A 1 95 ? 31.630 1.722 -39.159 1.00 97.19 95 ALA A CA 1
ATOM 697 C C . ALA A 1 95 ? 32.471 3.000 -39.323 1.00 97.19 95 ALA A C 1
ATOM 699 O O . ALA A 1 95 ? 33.304 3.072 -40.227 1.00 97.19 95 ALA A O 1
ATOM 700 N N . ALA A 1 96 ? 32.315 3.976 -38.425 1.00 96.81 96 ALA A N 1
ATOM 701 C CA . ALA A 1 96 ? 33.113 5.200 -38.418 1.00 96.81 96 ALA A CA 1
ATOM 702 C C . ALA A 1 96 ? 34.613 4.907 -38.243 1.00 96.81 96 ALA A C 1
ATOM 704 O O . ALA A 1 96 ? 35.435 5.466 -38.969 1.00 96.81 96 ALA A O 1
ATOM 705 N N . ALA A 1 97 ? 34.975 3.982 -37.348 1.00 96.69 97 ALA A N 1
ATOM 706 C CA . ALA A 1 97 ? 36.359 3.551 -37.157 1.00 96.69 97 ALA A CA 1
ATOM 707 C C . ALA A 1 97 ? 36.949 2.907 -38.424 1.00 96.69 97 ALA A C 1
ATOM 709 O O . ALA A 1 97 ? 38.076 3.221 -38.802 1.00 96.69 97 ALA A O 1
ATOM 710 N N . VAL A 1 98 ? 36.185 2.061 -39.126 1.00 96.69 98 VAL A N 1
ATOM 711 C CA . VAL A 1 98 ? 36.616 1.464 -40.404 1.00 96.69 98 VAL A CA 1
ATOM 712 C C . VAL A 1 98 ? 36.821 2.538 -41.474 1.00 96.69 98 VAL A C 1
ATOM 714 O O . VAL A 1 98 ? 37.840 2.525 -42.163 1.00 96.69 98 VAL A O 1
ATOM 717 N N . VAL A 1 99 ? 35.898 3.497 -41.597 1.00 95.38 99 VAL A N 1
ATOM 718 C CA . VAL A 1 99 ? 36.024 4.623 -42.539 1.00 95.38 99 VAL A CA 1
ATOM 719 C C . VAL A 1 99 ? 37.280 5.443 -42.236 1.00 95.38 99 VAL A C 1
ATOM 721 O O . VAL A 1 99 ? 38.046 5.733 -43.154 1.00 95.38 99 VAL A O 1
ATOM 724 N N . LEU A 1 100 ? 37.542 5.761 -40.965 1.00 93.50 100 LEU A N 1
ATOM 725 C CA . LEU A 1 100 ? 38.760 6.460 -40.544 1.00 93.50 100 LEU A CA 1
ATOM 726 C C . LEU A 1 100 ? 40.031 5.664 -40.863 1.00 93.50 100 LEU A C 1
ATOM 728 O O . LEU A 1 100 ? 41.013 6.250 -41.308 1.00 93.50 100 LEU A O 1
ATOM 732 N N . LEU A 1 101 ? 40.018 4.341 -40.697 1.00 94.69 101 LEU A N 1
ATOM 733 C CA . LEU A 1 101 ? 41.171 3.483 -40.982 1.00 94.69 101 LEU A CA 1
ATOM 734 C C . LEU A 1 101 ? 41.463 3.396 -42.491 1.00 94.69 101 LEU A C 1
ATOM 736 O O . LEU A 1 101 ? 42.623 3.401 -42.897 1.00 94.69 101 LEU A O 1
ATOM 740 N N . VAL A 1 102 ? 40.424 3.384 -43.333 1.00 92.62 102 VAL A N 1
ATOM 741 C CA . VAL A 1 102 ? 40.558 3.334 -44.801 1.00 92.62 102 VAL A CA 1
ATOM 742 C C . VAL A 1 102 ? 40.914 4.703 -45.399 1.00 92.62 102 VAL A C 1
ATOM 744 O O . VAL A 1 102 ? 41.774 4.779 -46.278 1.00 92.62 102 VAL A O 1
ATOM 747 N N . LEU A 1 103 ? 40.283 5.794 -44.946 1.00 88.75 103 LEU A N 1
ATOM 748 C CA . LEU A 1 103 ? 40.506 7.145 -45.490 1.00 88.75 103 LEU A CA 1
ATOM 749 C C . LEU A 1 103 ? 41.657 7.899 -44.809 1.00 88.75 103 LEU A C 1
ATOM 751 O O . LEU A 1 103 ? 42.239 8.800 -45.418 1.00 88.75 103 LEU A O 1
ATOM 755 N N . GLY A 1 104 ? 42.014 7.537 -43.577 1.00 83.00 104 GLY A N 1
ATOM 756 C CA . GLY A 1 104 ? 43.079 8.170 -42.795 1.00 83.00 104 GLY A CA 1
ATOM 757 C C . GLY A 1 104 ? 44.423 8.255 -43.528 1.00 83.00 104 GLY A C 1
ATOM 758 O O . GLY A 1 104 ? 44.976 9.353 -43.621 1.00 83.00 104 GLY A O 1
ATOM 759 N N . PRO A 1 105 ? 44.928 7.169 -44.146 1.00 81.38 105 PRO A N 1
ATOM 760 C CA . PRO A 1 105 ? 46.188 7.199 -44.891 1.00 81.38 105 PRO A CA 1
ATOM 761 C C . PRO A 1 105 ? 46.155 8.140 -46.106 1.00 81.38 105 PRO A C 1
ATOM 763 O O . PRO A 1 105 ? 47.170 8.735 -46.470 1.00 81.38 105 PRO A O 1
ATOM 766 N N . VAL A 1 106 ? 44.990 8.293 -46.748 1.00 78.12 106 VAL A N 1
ATOM 767 C CA . VAL A 1 106 ? 44.810 9.161 -47.925 1.00 78.12 106 VAL A CA 1
ATOM 768 C C . VAL A 1 106 ? 44.812 10.635 -47.520 1.00 78.12 106 VAL A C 1
ATOM 770 O O . VAL A 1 106 ? 45.409 11.463 -48.209 1.00 78.12 106 VAL A O 1
ATOM 773 N N . LEU A 1 107 ? 44.190 10.960 -46.386 1.00 75.44 107 LEU A N 1
ATOM 774 C CA . LEU A 1 107 ? 44.184 12.307 -45.814 1.00 75.44 107 LEU A CA 1
ATOM 775 C C . LEU A 1 107 ? 45.564 12.694 -45.262 1.00 75.44 107 LEU A C 1
ATOM 777 O O . LEU A 1 107 ? 46.030 13.798 -45.535 1.00 75.44 107 LEU A O 1
ATOM 781 N N . GLN A 1 108 ? 46.275 11.775 -44.600 1.00 71.50 108 GLN A N 1
ATOM 782 C CA . GLN A 1 108 ? 47.642 12.011 -44.112 1.00 71.50 108 GLN A CA 1
ATOM 783 C C . GLN A 1 108 ? 48.631 12.330 -45.242 1.00 71.50 108 GLN A C 1
ATOM 785 O O . GLN A 1 108 ? 49.502 13.180 -45.075 1.00 71.50 108 GLN A O 1
ATOM 790 N N . ARG A 1 109 ? 48.470 11.726 -46.428 1.00 69.81 109 ARG A N 1
ATOM 791 C CA . ARG A 1 109 ? 49.305 12.050 -47.600 1.00 69.81 109 ARG A CA 1
ATOM 792 C C . ARG A 1 109 ? 49.065 13.452 -48.165 1.00 69.81 109 ARG A C 1
ATOM 794 O O . ARG A 1 109 ? 49.959 13.986 -48.812 1.00 69.81 109 ARG A O 1
ATOM 801 N N . ARG A 1 110 ? 47.892 14.054 -47.942 1.00 67.69 110 ARG A N 1
ATOM 802 C CA . ARG A 1 110 ? 47.582 15.422 -48.403 1.00 67.69 110 ARG A CA 1
ATOM 803 C C . ARG A 1 110 ? 48.052 16.510 -47.436 1.00 67.69 110 ARG A C 1
ATOM 805 O O . ARG A 1 110 ? 48.154 17.658 -47.846 1.00 67.69 110 ARG A O 1
ATOM 812 N N . VAL A 1 111 ? 48.353 16.150 -46.188 1.00 61.38 111 VAL A N 1
ATOM 813 C CA . VAL A 1 111 ? 48.726 17.081 -45.107 1.00 61.38 111 VAL A CA 1
ATOM 814 C C . VAL A 1 111 ? 50.207 16.932 -44.729 1.00 61.38 111 VAL A C 1
ATOM 816 O O . VAL A 1 111 ? 50.621 17.346 -43.655 1.00 61.38 111 VAL A O 1
ATOM 819 N N . ALA A 1 112 ? 51.043 16.367 -45.609 1.00 49.81 112 ALA A N 1
ATOM 820 C CA . ALA A 1 112 ? 52.491 16.296 -45.402 1.00 49.81 112 ALA A CA 1
ATOM 821 C C . ALA A 1 112 ? 53.160 17.685 -45.543 1.00 49.81 112 ALA A C 1
ATOM 823 O O . ALA A 1 112 ? 53.934 17.937 -46.462 1.00 49.81 112 ALA A O 1
ATOM 824 N N . THR A 1 113 ? 52.853 18.582 -44.610 1.00 53.75 113 THR A N 1
ATOM 825 C CA . THR A 1 113 ? 53.690 19.708 -44.199 1.00 53.75 113 THR A CA 1
ATOM 826 C C . THR A 1 113 ? 54.548 19.193 -43.038 1.00 53.75 113 THR A C 1
ATOM 828 O O . THR A 1 113 ? 54.000 18.552 -42.137 1.00 53.75 113 THR A O 1
ATOM 831 N N . PRO A 1 114 ? 55.876 19.394 -43.038 1.00 50.62 114 PRO A N 1
ATOM 832 C CA . PRO A 1 114 ? 56.736 18.885 -41.974 1.00 50.62 114 PRO A CA 1
ATOM 833 C C . PRO A 1 114 ? 56.303 19.462 -40.614 1.00 50.62 114 PRO A C 1
ATOM 835 O O . PRO A 1 114 ? 56.149 20.681 -40.501 1.00 50.62 114 PRO A O 1
ATOM 838 N N . PRO A 1 115 ? 56.090 18.622 -39.585 1.00 52.66 115 PRO A N 1
ATOM 839 C CA . PRO A 1 115 ? 55.708 19.104 -38.269 1.00 52.66 115 PRO A CA 1
ATOM 840 C C . PRO A 1 115 ? 56.908 19.763 -37.579 1.00 52.66 115 PRO A C 1
ATOM 842 O O . PRO A 1 115 ? 57.954 19.144 -37.381 1.00 52.66 115 PRO A O 1
ATOM 845 N N . THR A 1 116 ? 56.738 21.025 -37.189 1.00 57.34 116 THR A N 1
ATOM 846 C CA . THR A 1 116 ? 57.583 21.693 -36.194 1.00 57.34 116 THR A CA 1
ATOM 847 C C . THR A 1 116 ? 57.389 20.985 -34.846 1.00 57.34 116 THR A C 1
ATOM 849 O O . THR A 1 116 ? 56.240 20.814 -34.429 1.00 57.34 116 THR A O 1
ATOM 852 N N . PRO A 1 117 ? 58.460 20.564 -34.148 1.00 55.88 117 PRO A N 1
ATOM 853 C CA . PRO A 1 117 ? 58.336 19.897 -32.858 1.00 55.88 117 PRO A CA 1
ATOM 854 C C . PRO A 1 117 ? 57.713 20.848 -31.831 1.00 55.88 117 PRO A C 1
ATOM 856 O O . PRO A 1 117 ? 58.262 21.903 -31.518 1.00 5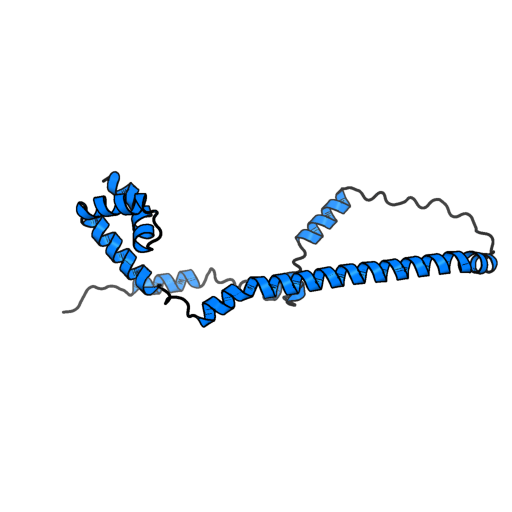5.88 117 PRO A O 1
ATOM 859 N N . THR A 1 118 ? 56.542 20.467 -31.334 1.00 60.25 118 THR A N 1
ATOM 860 C CA . THR A 1 118 ? 55.850 21.096 -30.207 1.00 60.25 118 THR A CA 1
ATOM 861 C C . THR A 1 118 ? 56.333 20.409 -28.922 1.00 60.25 118 THR A C 1
ATOM 863 O O . THR A 1 118 ? 56.461 19.182 -28.924 1.00 60.25 118 THR A O 1
ATOM 866 N N . PRO A 1 119 ? 56.666 21.148 -27.846 1.00 64.69 119 PRO A N 1
ATOM 867 C CA . PRO A 1 119 ? 57.074 20.546 -26.577 1.00 64.69 119 PRO A CA 1
ATOM 868 C C . PRO A 1 119 ? 55.928 19.731 -25.945 1.00 64.69 119 PRO A C 1
ATOM 870 O O . PRO A 1 119 ? 54.767 19.924 -26.318 1.00 64.69 119 PRO A O 1
ATOM 873 N N . PRO A 1 120 ? 56.234 18.818 -25.003 1.00 56.81 120 PRO A N 1
ATOM 874 C CA . PRO A 1 120 ? 55.241 17.942 -24.397 1.00 56.81 120 PRO A CA 1
ATOM 875 C C . PRO A 1 120 ? 54.224 18.784 -23.626 1.00 56.81 120 PRO A C 1
ATOM 877 O O . PRO A 1 120 ? 54.593 19.501 -22.698 1.00 56.81 120 PRO A O 1
ATOM 880 N N . VAL A 1 121 ? 52.953 18.696 -24.015 1.00 60.12 121 VAL A N 1
ATOM 881 C CA . VAL A 1 121 ? 51.848 19.139 -23.167 1.00 60.12 121 VAL A CA 1
ATOM 882 C C . VAL A 1 121 ? 51.627 18.032 -22.149 1.00 60.12 121 VAL A C 1
ATOM 884 O O . VAL A 1 121 ? 51.209 16.923 -22.479 1.00 60.12 121 VAL A O 1
ATOM 887 N N . GLU A 1 122 ? 52.019 18.350 -20.926 1.00 58.34 122 GLU A N 1
ATOM 888 C CA . GLU A 1 122 ? 51.748 17.613 -19.706 1.00 58.34 122 GLU A CA 1
ATOM 889 C C . GLU A 1 122 ? 50.233 17.409 -19.578 1.00 58.34 122 GLU A C 1
ATOM 891 O O . GLU A 1 122 ? 49.453 18.362 -19.609 1.00 58.34 122 GLU A O 1
ATOM 896 N N . ALA A 1 123 ? 49.815 16.144 -19.536 1.00 56.38 123 ALA A N 1
ATOM 897 C CA . ALA A 1 123 ? 48.430 15.783 -19.285 1.00 56.38 123 ALA A CA 1
ATOM 898 C C . ALA A 1 123 ? 48.067 16.238 -17.863 1.00 56.38 123 ALA A C 1
ATOM 900 O O . ALA A 1 123 ? 48.838 15.934 -16.947 1.00 56.38 123 ALA A O 1
ATOM 901 N N . PRO A 1 124 ? 46.936 16.934 -17.646 1.00 57.03 124 PRO A N 1
ATOM 902 C CA . PRO A 1 124 ? 46.481 17.198 -16.295 1.00 57.03 124 PRO A CA 1
ATOM 903 C C . PRO A 1 124 ? 46.218 15.847 -15.631 1.00 57.03 124 PRO A C 1
ATOM 905 O O . PRO A 1 124 ? 45.382 15.055 -16.068 1.00 57.03 124 PRO A O 1
ATOM 908 N N . ALA A 1 125 ? 47.014 15.549 -14.612 1.00 60.09 125 ALA A N 1
ATOM 909 C CA . ALA A 1 125 ? 46.659 14.541 -13.641 1.00 60.09 125 ALA A CA 1
ATOM 910 C C . ALA A 1 125 ? 45.496 15.135 -12.849 1.00 60.09 125 ALA A C 1
ATOM 912 O O . ALA A 1 125 ? 45.726 15.972 -11.979 1.00 60.09 125 ALA A O 1
ATOM 913 N N . ASN A 1 126 ? 44.267 14.755 -13.203 1.00 62.69 126 ASN A N 1
ATOM 914 C CA . ASN A 1 126 ? 43.102 15.127 -12.412 1.00 62.69 126 ASN A CA 1
ATOM 915 C C . ASN A 1 126 ? 43.344 14.638 -10.984 1.00 62.69 126 ASN A C 1
ATOM 917 O O . ASN A 1 126 ? 43.641 13.458 -10.752 1.00 62.69 126 ASN A O 1
ATOM 921 N N . THR A 1 127 ? 43.333 15.572 -10.043 1.00 64.81 127 THR A N 1
ATOM 922 C CA . THR A 1 127 ? 43.559 15.275 -8.635 1.00 64.81 127 THR A CA 1
ATOM 923 C C . THR A 1 127 ? 42.258 14.739 -8.034 1.00 64.81 127 THR A C 1
ATOM 925 O O . THR A 1 127 ? 41.174 15.109 -8.478 1.00 64.81 127 THR A O 1
ATOM 928 N N . PRO A 1 128 ? 42.317 13.895 -6.990 1.00 67.50 128 PRO A N 1
ATOM 929 C CA . PRO A 1 128 ? 41.119 13.398 -6.302 1.00 67.50 128 PRO A CA 1
ATOM 930 C C . PRO A 1 128 ? 40.225 14.513 -5.720 1.00 67.50 128 PRO A C 1
ATOM 932 O O . PRO A 1 128 ? 39.083 14.253 -5.354 1.00 67.50 128 PRO A O 1
ATOM 935 N N . GLU A 1 129 ? 40.724 15.750 -5.648 1.00 68.12 129 GLU A N 1
ATOM 936 C CA . GLU A 1 129 ? 39.936 16.934 -5.296 1.00 68.12 129 GLU A CA 1
ATOM 937 C C . GLU A 1 129 ? 38.948 17.330 -6.406 1.00 68.12 129 GLU A C 1
ATOM 939 O O . GLU A 1 129 ? 37.820 17.698 -6.096 1.00 68.12 129 GLU A O 1
ATOM 944 N N . GLU A 1 130 ? 39.303 17.192 -7.688 1.00 71.31 130 GLU A N 1
ATOM 945 C CA . GLU A 1 130 ? 38.369 17.456 -8.796 1.00 71.31 130 GLU A CA 1
ATOM 946 C C . GLU A 1 130 ? 37.243 16.419 -8.851 1.00 71.31 130 GLU A C 1
ATOM 948 O O . GLU A 1 130 ? 36.096 16.771 -9.124 1.00 71.31 130 GLU A O 1
ATOM 953 N N . ASP A 1 131 ? 37.541 15.159 -8.523 1.00 75.75 131 ASP A N 1
ATOM 954 C CA . ASP A 1 131 ? 36.525 14.107 -8.435 1.00 75.75 131 ASP A CA 1
ATOM 955 C C . ASP A 1 131 ? 35.547 14.361 -7.276 1.00 75.75 131 ASP A C 1
ATOM 957 O O . ASP A 1 131 ? 34.351 14.114 -7.419 1.00 75.75 131 ASP A O 1
ATOM 961 N N . ALA A 1 132 ? 36.027 14.890 -6.143 1.00 76.81 132 ALA A N 1
ATOM 962 C CA . ALA A 1 132 ? 35.180 15.250 -5.005 1.00 76.81 132 ALA A CA 1
ATOM 963 C C . ALA A 1 132 ? 34.246 16.423 -5.337 1.00 76.81 132 ALA A C 1
ATOM 965 O O . ALA A 1 132 ? 33.048 16.343 -5.073 1.00 76.81 132 ALA A O 1
ATOM 966 N N . VAL A 1 133 ? 34.767 17.465 -5.992 1.00 79.12 133 VAL A N 1
ATOM 967 C CA . VAL A 1 133 ? 33.969 18.619 -6.434 1.00 79.12 133 VAL A CA 1
ATOM 968 C C . VAL A 1 133 ? 32.950 18.210 -7.502 1.00 79.12 133 VAL A C 1
ATOM 970 O O . VAL A 1 133 ? 31.805 18.653 -7.461 1.00 79.12 133 VAL A O 1
ATOM 973 N N . ALA A 1 134 ? 33.315 17.316 -8.427 1.00 81.38 134 ALA A N 1
ATOM 974 C CA . ALA A 1 134 ? 32.379 16.776 -9.412 1.00 81.38 134 ALA A CA 1
ATOM 975 C C . ALA A 1 134 ? 31.263 15.940 -8.759 1.00 81.38 134 ALA A C 1
ATOM 977 O O . ALA A 1 134 ? 30.122 15.967 -9.226 1.00 81.38 134 ALA A O 1
ATOM 978 N N . LEU A 1 135 ? 31.576 15.219 -7.676 1.00 77.81 135 LEU A N 1
ATOM 979 C CA . LEU A 1 135 ? 30.594 14.448 -6.916 1.00 77.81 135 LEU A CA 1
ATOM 980 C C . LEU A 1 135 ? 29.647 15.354 -6.118 1.00 77.81 135 LEU A C 1
ATOM 982 O O . LEU A 1 135 ? 28.443 15.116 -6.126 1.00 77.81 135 LEU A O 1
ATOM 986 N N . GLU A 1 136 ? 30.168 16.396 -5.465 1.00 80.12 136 GLU A N 1
ATOM 987 C CA . GLU A 1 136 ? 29.357 17.399 -4.762 1.00 80.12 136 GLU A CA 1
ATOM 988 C C . GLU A 1 136 ? 28.447 18.153 -5.733 1.00 80.12 136 GLU A C 1
ATOM 990 O O . GLU A 1 136 ? 27.265 18.338 -5.455 1.00 80.12 136 GLU A O 1
ATOM 995 N N . GLN A 1 137 ? 28.950 18.499 -6.919 1.00 82.69 137 GLN A N 1
ATOM 996 C CA . GLN A 1 137 ? 28.154 19.143 -7.961 1.00 82.69 137 GLN A CA 1
ATOM 997 C C . GLN A 1 137 ? 27.040 18.230 -8.496 1.00 82.69 137 GLN A C 1
ATOM 999 O O . GLN A 1 137 ? 25.951 18.709 -8.798 1.00 82.69 137 GLN A O 1
ATOM 1004 N N . TRP A 1 138 ? 27.274 16.917 -8.570 1.00 79.62 138 TRP A N 1
ATOM 1005 C CA . TRP A 1 138 ? 26.230 15.934 -8.881 1.00 79.62 138 TRP A CA 1
ATOM 1006 C C . TRP A 1 138 ? 25.219 15.750 -7.747 1.00 79.62 138 TRP A C 1
ATOM 1008 O O . TRP A 1 138 ? 24.049 15.513 -8.022 1.00 79.62 138 TRP A O 1
ATOM 1018 N N . ALA A 1 139 ? 25.657 15.827 -6.489 1.00 78.06 139 ALA A N 1
ATOM 1019 C CA . ALA A 1 139 ? 24.785 15.683 -5.324 1.00 78.06 139 ALA A CA 1
ATOM 1020 C C . ALA A 1 139 ? 23.876 16.904 -5.111 1.00 78.06 139 ALA A C 1
ATOM 1022 O O . ALA A 1 139 ? 22.783 16.758 -4.571 1.00 78.06 139 ALA A O 1
ATOM 1023 N N . LEU A 1 140 ? 24.328 18.087 -5.538 1.00 76.75 140 LEU A N 1
ATOM 1024 C CA . LEU A 1 140 ? 23.573 19.341 -5.489 1.00 76.75 140 LEU A CA 1
ATOM 1025 C C . LEU A 1 140 ? 22.658 19.544 -6.702 1.00 76.75 140 LEU A C 1
ATOM 1027 O O . LEU A 1 140 ? 21.706 20.313 -6.621 1.00 76.75 140 LEU A O 1
ATOM 1031 N N . ALA A 1 141 ? 22.929 18.875 -7.823 1.00 78.19 141 ALA A N 1
ATOM 1032 C CA . ALA A 1 141 ? 22.033 18.896 -8.969 1.00 78.19 141 ALA A CA 1
ATOM 1033 C C . ALA A 1 141 ? 20.803 18.027 -8.666 1.00 78.19 141 ALA A C 1
ATOM 1035 O O . ALA A 1 141 ? 20.884 16.800 -8.722 1.00 78.19 141 ALA A O 1
ATOM 1036 N N . ASP A 1 142 ? 19.666 18.651 -8.352 1.00 75.25 142 ASP A N 1
ATOM 1037 C CA . ASP A 1 142 ? 18.382 17.956 -8.275 1.00 75.25 142 ASP A CA 1
ATOM 1038 C C . ASP A 1 142 ? 17.785 17.828 -9.689 1.00 75.25 142 ASP A C 1
ATOM 1040 O O . ASP A 1 142 ? 17.236 18.795 -10.229 1.00 75.25 142 ASP A O 1
ATOM 1044 N N . PRO A 1 143 ? 17.847 16.640 -10.320 1.00 66.31 143 PRO A N 1
ATOM 1045 C CA . PRO A 1 143 ? 17.327 16.454 -11.669 1.00 66.31 143 PRO A CA 1
ATOM 1046 C C . PRO A 1 143 ? 15.806 16.646 -11.748 1.00 66.31 143 PRO A C 1
ATOM 1048 O O . PRO A 1 143 ? 15.267 16.753 -12.852 1.00 66.31 143 PRO A O 1
ATOM 1051 N N . LEU A 1 144 ? 15.098 16.631 -10.612 1.00 60.00 144 LEU A N 1
ATOM 1052 C CA . LEU A 1 144 ? 13.656 16.821 -10.563 1.00 60.00 144 LEU A CA 1
ATOM 1053 C C . LEU A 1 144 ? 13.281 18.306 -10.627 1.00 60.00 144 LEU A C 1
ATOM 1055 O O . LEU A 1 144 ? 12.336 18.636 -11.339 1.00 60.00 144 LEU A O 1
ATOM 1059 N N . ALA A 1 145 ? 14.043 19.187 -9.972 1.00 65.25 145 ALA A N 1
ATOM 1060 C CA . ALA A 1 145 ? 13.868 20.638 -10.065 1.00 65.25 145 ALA A CA 1
ATOM 1061 C C . ALA A 1 145 ? 14.085 21.139 -11.505 1.00 65.25 145 ALA A C 1
ATOM 1063 O O . ALA A 1 145 ? 13.217 21.814 -12.062 1.00 65.25 145 ALA A O 1
ATOM 1064 N N . ASP A 1 146 ? 15.163 20.684 -12.159 1.00 65.25 146 ASP A N 1
ATOM 1065 C CA . ASP A 1 146 ? 15.464 20.997 -13.566 1.00 65.25 146 ASP A CA 1
ATOM 1066 C C . ASP A 1 146 ? 14.382 20.482 -14.535 1.00 65.25 146 ASP A C 1
ATOM 1068 O O . ASP A 1 146 ? 14.072 21.118 -15.544 1.00 65.25 146 ASP A O 1
ATOM 1072 N N . ALA A 1 147 ? 13.792 19.312 -14.258 1.00 66.56 147 ALA A N 1
ATOM 1073 C CA . ALA A 1 147 ? 12.736 18.736 -15.095 1.00 66.56 147 ALA A CA 1
ATOM 1074 C C . ALA A 1 147 ? 11.379 19.437 -14.926 1.00 66.56 147 ALA A C 1
ATOM 1076 O O . ALA A 1 147 ? 10.522 19.330 -15.809 1.00 66.56 147 ALA A O 1
ATOM 1077 N N . LEU A 1 148 ? 11.176 20.110 -13.794 1.00 67.75 148 LEU A N 1
ATOM 1078 C CA . LEU A 1 148 ? 9.953 20.828 -13.452 1.00 67.75 148 LEU A CA 1
ATOM 1079 C C . LEU A 1 148 ? 10.051 22.342 -13.724 1.00 67.75 148 LEU A C 1
ATOM 1081 O O . LEU A 1 148 ? 9.059 23.031 -13.505 1.00 67.75 148 LEU A O 1
ATOM 1085 N N . ASP A 1 149 ? 11.188 22.827 -14.249 1.00 66.06 149 ASP A N 1
ATOM 1086 C CA . ASP A 1 149 ? 11.485 24.252 -14.506 1.00 66.06 149 ASP A CA 1
ATOM 1087 C C . ASP A 1 149 ? 11.229 25.132 -13.270 1.00 66.06 149 ASP A C 1
ATOM 1089 O O . ASP A 1 149 ? 10.738 26.254 -13.370 1.00 66.06 149 ASP A O 1
ATOM 1093 N N . LEU A 1 150 ? 11.507 24.579 -12.085 1.00 61.78 150 LEU A N 1
ATOM 1094 C CA . LEU A 1 150 ? 11.346 25.282 -10.818 1.00 61.78 150 LEU A CA 1
ATOM 1095 C C . LEU A 1 150 ? 12.614 26.091 -10.571 1.00 61.78 150 LEU A C 1
ATOM 1097 O O . LEU A 1 150 ? 13.700 25.530 -10.420 1.00 61.78 150 LEU A O 1
ATOM 1101 N N . SER A 1 151 ? 12.486 27.413 -10.556 1.00 63.31 151 SER A N 1
ATOM 1102 C CA . SER A 1 151 ? 13.588 28.283 -10.153 1.00 63.31 151 SER A CA 1
ATOM 1103 C C . SER A 1 151 ? 13.773 28.224 -8.630 1.00 63.31 151 SER A C 1
ATOM 1105 O O . SER A 1 151 ? 12.824 27.915 -7.914 1.00 63.31 151 SER A O 1
ATOM 1107 N N . GLU A 1 152 ? 14.962 28.548 -8.097 1.00 58.28 152 GLU A N 1
ATOM 1108 C CA . GLU A 1 152 ? 15.161 28.658 -6.632 1.00 58.28 152 GLU A CA 1
ATOM 1109 C C . GLU A 1 152 ? 14.121 29.590 -5.973 1.00 58.28 152 GLU A C 1
ATOM 1111 O O . GLU A 1 152 ? 13.750 29.374 -4.826 1.00 58.28 152 GLU A O 1
ATOM 1116 N N . ALA A 1 153 ? 13.583 30.561 -6.722 1.00 59.12 153 ALA A N 1
ATOM 1117 C CA . ALA A 1 153 ? 12.521 31.469 -6.284 1.00 59.12 153 ALA A CA 1
ATOM 1118 C C . ALA A 1 153 ? 11.121 30.822 -6.190 1.00 59.12 153 ALA A C 1
ATOM 1120 O O . ALA A 1 153 ? 10.250 31.363 -5.518 1.00 59.12 153 ALA A O 1
ATOM 1121 N N . ASP A 1 154 ? 10.883 29.679 -6.842 1.00 59.41 154 ASP A N 1
ATOM 1122 C CA . ASP A 1 154 ? 9.637 28.905 -6.698 1.00 59.41 154 ASP A CA 1
ATOM 1123 C C . ASP A 1 154 ? 9.690 27.937 -5.503 1.00 59.41 154 ASP A C 1
ATOM 1125 O O . ASP A 1 154 ? 8.656 27.418 -5.079 1.00 59.41 154 ASP A O 1
ATOM 1129 N N . LEU A 1 155 ? 10.894 27.684 -4.974 1.00 56.84 155 LEU A N 1
ATOM 1130 C CA . LEU A 1 155 ? 11.161 26.844 -3.802 1.00 56.84 155 LEU A CA 1
ATOM 1131 C C . LEU A 1 155 ? 11.439 27.659 -2.532 1.00 56.84 155 LEU A C 1
ATOM 1133 O O . LEU A 1 155 ? 11.696 27.060 -1.488 1.00 56.84 155 LEU A O 1
ATOM 1137 N N . GLU A 1 156 ? 11.378 28.994 -2.597 1.00 53.69 156 GLU A N 1
ATOM 1138 C CA . GLU A 1 156 ? 11.236 29.821 -1.400 1.00 53.69 156 GLU A CA 1
ATOM 1139 C C . GLU A 1 156 ? 9.900 29.437 -0.753 1.00 53.69 156 GLU A C 1
ATOM 1141 O O . GLU A 1 156 ? 8.828 29.911 -1.140 1.00 53.69 156 GLU A O 1
ATOM 1146 N N . GLU A 1 157 ? 9.965 28.502 0.201 1.00 54.78 157 GLU A N 1
ATOM 1147 C CA . GLU A 1 157 ? 8.896 28.270 1.161 1.00 54.78 157 GLU A CA 1
ATOM 1148 C C . GLU A 1 157 ? 8.466 29.654 1.652 1.00 54.78 157 GLU A C 1
ATOM 1150 O O . GLU A 1 157 ? 9.319 30.408 2.133 1.00 54.78 157 GLU A O 1
ATOM 1155 N N . PRO A 1 158 ? 7.191 30.054 1.482 1.00 47.91 158 PRO A N 1
ATOM 1156 C CA . PRO A 1 158 ? 6.750 31.298 2.079 1.00 47.91 158 PRO A CA 1
ATOM 1157 C C . PRO A 1 158 ? 7.098 31.194 3.560 1.00 47.91 158 PRO A C 1
ATOM 1159 O O . PRO A 1 158 ? 6.726 30.205 4.186 1.00 47.91 158 PRO A O 1
ATOM 1162 N N . GLU A 1 159 ? 7.847 32.168 4.080 1.00 49.00 159 GLU A N 1
ATOM 1163 C CA . GLU A 1 159 ? 8.164 32.328 5.498 1.00 49.00 159 GLU A CA 1
ATOM 1164 C C . GLU A 1 159 ? 6.840 32.368 6.289 1.00 49.00 159 GLU A C 1
ATOM 1166 O O . GLU A 1 159 ? 6.282 33.426 6.570 1.00 49.00 159 GLU A O 1
ATOM 1171 N N . SER A 1 160 ? 6.254 31.202 6.557 1.00 49.03 160 SER A N 1
ATOM 1172 C CA . SER A 1 160 ? 4.943 31.040 7.187 1.00 49.03 160 SER A CA 1
ATOM 1173 C C . SER A 1 160 ? 5.054 30.764 8.681 1.00 49.03 160 SER A C 1
ATOM 1175 O O . SER A 1 160 ? 4.032 30.627 9.351 1.00 49.03 160 SER A O 1
ATOM 1177 N N . ASP A 1 161 ? 6.277 30.738 9.212 1.00 48.62 161 ASP A N 1
ATOM 1178 C CA . ASP A 1 161 ? 6.536 30.462 10.624 1.00 48.62 161 ASP A CA 1
ATOM 1179 C C . ASP A 1 161 ? 6.064 31.589 11.559 1.00 48.62 161 ASP A C 1
ATOM 1181 O O . ASP A 1 161 ? 5.811 31.322 12.727 1.00 48.62 161 ASP A O 1
ATOM 1185 N N . GLU A 1 162 ? 5.844 32.823 11.082 1.00 52.03 162 GLU A N 1
ATOM 1186 C CA . GLU A 1 162 ? 5.355 33.908 11.959 1.00 52.03 162 GLU A CA 1
ATOM 1187 C C . GLU A 1 162 ? 3.831 34.134 11.929 1.00 52.03 162 GLU A C 1
ATOM 1189 O O . GLU A 1 162 ? 3.309 34.866 12.769 1.00 52.03 162 GLU A O 1
ATOM 1194 N N . LEU A 1 163 ? 3.084 33.512 11.007 1.00 49.12 163 LEU A N 1
ATOM 1195 C CA . LEU A 1 163 ? 1.624 33.703 10.914 1.00 49.12 163 LEU A CA 1
ATOM 1196 C C . LEU A 1 163 ? 0.829 32.607 11.638 1.00 49.12 163 LEU A C 1
ATOM 1198 O O . LEU A 1 163 ? -0.200 32.908 12.248 1.00 49.12 163 LEU A O 1
ATOM 1202 N N . LEU A 1 164 ? 1.329 31.366 11.644 1.00 50.91 164 LEU A N 1
ATOM 1203 C CA . LEU A 1 164 ? 0.629 30.221 12.239 1.00 50.91 164 LEU A CA 1
ATOM 1204 C C . LEU A 1 164 ? 0.578 30.254 13.773 1.00 50.91 164 LEU A C 1
ATOM 1206 O O . LEU A 1 164 ? -0.428 29.832 14.340 1.00 50.91 164 LEU A O 1
ATOM 1210 N N . ASP A 1 165 ? 1.588 30.816 14.443 1.00 52.06 165 ASP A N 1
ATOM 1211 C CA . ASP A 1 165 ? 1.577 30.932 15.909 1.00 52.06 165 ASP A CA 1
ATOM 1212 C C . ASP A 1 165 ? 0.536 31.955 16.406 1.00 52.06 165 ASP A C 1
ATOM 1214 O O . ASP A 1 165 ? -0.027 31.792 17.486 1.00 52.06 165 ASP A O 1
ATOM 1218 N N . SER A 1 166 ? 0.204 32.975 15.604 1.00 53.47 166 SER A N 1
ATOM 1219 C CA . SER A 1 166 ? -0.752 34.017 16.012 1.00 53.47 166 SER A CA 1
ATOM 1220 C C . SER A 1 166 ? -2.227 33.626 15.845 1.00 53.47 166 SER A C 1
ATOM 1222 O O . SER A 1 166 ? -3.055 34.030 16.660 1.00 53.47 166 SER A O 1
ATOM 1224 N N . GLU A 1 167 ? -2.576 32.816 14.835 1.00 54.25 167 GLU A N 1
ATOM 1225 C CA . GLU A 1 167 ? -3.968 32.376 14.620 1.00 54.25 167 GLU A CA 1
ATOM 1226 C C . GLU A 1 167 ? -4.376 31.218 15.546 1.00 54.25 167 GLU A C 1
ATOM 1228 O O . GLU A 1 167 ? -5.556 31.079 15.878 1.00 54.25 167 GLU A O 1
ATOM 1233 N N . LEU A 1 168 ? -3.421 30.400 16.004 1.00 55.56 168 LEU A N 1
ATOM 1234 C CA . LEU A 1 168 ? -3.702 29.307 16.939 1.00 55.56 168 LEU A CA 1
ATOM 1235 C C . LEU A 1 168 ? -4.018 29.825 18.352 1.00 55.56 168 LEU A C 1
ATOM 1237 O O . LEU A 1 168 ? -4.966 29.335 18.967 1.00 55.56 168 LEU A O 1
ATOM 1241 N N . ASP A 1 169 ? -3.315 30.847 18.846 1.00 55.91 169 ASP A N 1
ATOM 1242 C CA . ASP A 1 169 ? -3.574 31.408 20.183 1.00 55.91 169 ASP A CA 1
ATOM 1243 C C . ASP A 1 169 ? -4.934 32.130 20.289 1.00 55.91 169 ASP A C 1
ATOM 1245 O O . ASP A 1 169 ? -5.604 32.045 21.327 1.00 55.91 169 ASP A O 1
ATOM 1249 N N . ASP A 1 170 ? -5.396 32.782 19.215 1.00 56.56 170 ASP A N 1
ATOM 1250 C CA . ASP A 1 170 ? -6.712 33.442 19.187 1.00 56.56 170 ASP A CA 1
ATOM 1251 C C . ASP A 1 170 ? -7.860 32.415 19.139 1.00 56.56 170 ASP A C 1
ATOM 1253 O O . ASP A 1 170 ? -8.891 32.586 19.793 1.00 56.56 170 ASP A O 1
ATOM 1257 N N . PHE A 1 171 ? -7.667 31.284 18.448 1.00 55.94 171 PHE A N 1
ATOM 1258 C CA . PHE A 1 171 ? -8.671 30.217 18.379 1.00 55.94 171 PHE A CA 1
ATOM 1259 C C . PHE A 1 171 ? -8.852 29.476 19.717 1.00 55.94 171 PHE A C 1
ATOM 1261 O O . PHE A 1 171 ? -9.971 29.095 20.076 1.00 55.94 171 PHE A O 1
ATOM 1268 N N . PHE A 1 172 ? -7.780 29.294 20.496 1.00 56.69 172 PHE A N 1
ATOM 1269 C CA . PHE A 1 172 ? -7.859 28.629 21.803 1.00 56.69 172 PHE A CA 1
ATOM 1270 C C . PHE A 1 172 ? -8.304 29.549 22.948 1.00 56.69 172 PHE A C 1
ATOM 1272 O O . PHE A 1 172 ? -8.792 29.049 23.965 1.00 56.69 172 PHE A O 1
ATOM 1279 N N . SER A 1 173 ? -8.211 30.871 22.787 1.00 58.31 173 SER A N 1
ATOM 1280 C CA . SER A 1 173 ? -8.605 31.832 23.826 1.00 58.31 173 SER A CA 1
ATOM 1281 C C . SER A 1 173 ? -10.115 32.102 23.885 1.00 58.31 173 SER A C 1
ATOM 1283 O O . SER A 1 173 ? -10.616 32.488 24.942 1.00 58.31 173 SER A O 1
ATOM 1285 N N . ASP A 1 174 ? -10.859 31.863 22.798 1.00 53.03 174 ASP A N 1
ATOM 1286 C CA . ASP A 1 174 ? -12.286 32.227 22.711 1.00 53.03 174 ASP A CA 1
ATOM 1287 C C . ASP A 1 174 ? -13.256 31.083 23.074 1.00 53.03 174 ASP A C 1
ATOM 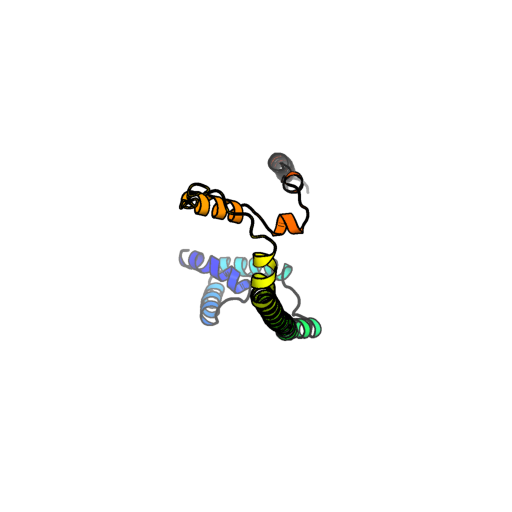1289 O O . ASP A 1 174 ? -14.472 31.265 23.161 1.00 53.03 174 ASP A O 1
ATOM 1293 N N . THR A 1 175 ? -12.744 29.882 23.363 1.00 55.59 175 THR A N 1
ATOM 1294 C CA . THR A 1 175 ? -13.598 28.754 23.766 1.00 55.59 175 THR A CA 1
ATOM 1295 C C . THR A 1 175 ? -13.613 28.607 25.286 1.00 55.59 175 THR A C 1
ATOM 1297 O O . THR A 1 175 ? -13.009 27.699 25.850 1.00 55.59 175 THR A O 1
ATOM 1300 N N . ASN A 1 176 ? -14.329 29.505 25.967 1.00 56.94 176 ASN A N 1
ATOM 1301 C CA . ASN A 1 176 ? -14.755 29.312 27.355 1.00 56.94 176 ASN A CA 1
ATOM 1302 C C . ASN A 1 176 ? -16.152 28.652 27.374 1.00 56.94 176 ASN A C 1
ATOM 1304 O O . ASN A 1 176 ? -17.157 29.358 27.245 1.00 56.94 176 ASN A O 1
ATOM 1308 N N . PRO A 1 177 ? -16.279 27.318 27.535 1.00 54.38 177 PRO A N 1
ATOM 1309 C CA . PRO A 1 177 ? -17.572 26.657 27.679 1.00 54.38 177 PRO A CA 1
ATOM 1310 C C . PRO A 1 177 ? -18.043 26.789 29.132 1.00 54.38 177 PRO A C 1
ATOM 1312 O O . PRO A 1 177 ? -18.066 25.828 29.899 1.00 54.38 177 PRO A O 1
ATOM 1315 N N . GLY A 1 178 ? -18.382 28.009 29.536 1.00 55.94 178 GLY A N 1
ATOM 1316 C CA . GLY A 1 178 ? -18.732 28.319 30.913 1.00 55.94 178 GLY A CA 1
ATOM 1317 C C . GLY A 1 178 ? -19.659 29.515 31.016 1.00 55.94 178 GLY A C 1
ATOM 1318 O O . GLY A 1 178 ? -19.233 30.536 31.522 1.00 55.94 178 GLY A O 1
ATOM 1319 N N . GLU A 1 179 ? -20.891 29.386 30.513 1.00 56.47 179 GLU A N 1
ATOM 1320 C CA . GLU A 1 179 ? -22.130 30.004 31.029 1.00 56.47 179 GLU A CA 1
ATOM 1321 C C . GLU A 1 179 ? -23.194 30.020 29.925 1.00 56.47 179 GLU A C 1
ATOM 1323 O O . GLU A 1 179 ? -23.141 30.841 29.015 1.00 56.47 179 GLU A O 1
ATOM 1328 N N . SER A 1 180 ? -24.194 29.138 30.004 1.00 55.22 180 SER A N 1
ATOM 1329 C CA . SER A 1 180 ? -25.610 29.546 29.986 1.00 55.22 180 SER A CA 1
ATOM 1330 C C . SER A 1 180 ? -26.570 28.347 29.968 1.00 55.22 180 SER A C 1
ATOM 1332 O O . SER A 1 180 ? -26.604 27.579 29.011 1.00 55.22 180 SER A O 1
ATOM 1334 N N . LEU A 1 181 ? -27.405 28.336 31.020 1.00 43.69 181 LEU A N 1
ATOM 1335 C CA . LEU A 1 181 ? -28.751 27.751 31.175 1.00 43.69 181 LEU A CA 1
ATOM 1336 C C . LEU A 1 181 ? -28.890 26.243 31.439 1.00 43.69 181 LEU A C 1
ATOM 1338 O O . LEU A 1 181 ? -28.827 25.431 30.495 1.00 43.69 181 LEU A O 1
#

Sequence (181 aa):
MAACQDNEELLTLFAAGALEPEEEARVRAHLDTCATCRAEAEANQEVLGLAALPPPSVKEQAMVAALPRTTVGAWRRAQVQQAARMRTAGALMAAAAVVLLVLGPVLQRRVATPPTPTPPVEAPANTPEEDAVALEQWALADPLADALDLSEADLEEPESDELLDSELDDFFSDTNPGESL

Organism: NCBI:txid48

pLDDT: mean 79.9, std 17.32, range [43.69, 97.69]

InterPro domains:
  IPR027383 Putative zinc-finger [PF13490] (4-38)
  IPR041916 Anti-sigma factor, zinc-finger domain superfamily [G3DSA:1.10.10.1320] (6-89)

Radius of gyration: 35.37 Å; chains: 1; bounding box: 87×48×85 Å